Protein AF-A0A961UMP5-F1 (afdb_monomer)

Radius of gyration: 23.04 Å; Cα contacts (8 Å, |Δi|>4): 336; chains: 1; bounding box: 36×90×56 Å

pLDDT: mean 74.91, std 17.19, range [40.41, 96.62]

Mean predicted aligned error: 12.0 Å

Structure (mmCIF, N/CA/C/O backbone):
data_AF-A0A961UMP5-F1
#
_entry.id   AF-A0A961UMP5-F1
#
loop_
_atom_site.group_PDB
_atom_site.id
_atom_site.type_symbol
_atom_site.label_atom_id
_atom_site.label_alt_id
_atom_site.label_comp_id
_atom_site.label_asym_id
_atom_site.label_entity_id
_atom_site.label_seq_id
_atom_site.pdbx_PDB_ins_code
_atom_site.Cartn_x
_atom_site.Cartn_y
_atom_site.Cartn_z
_atom_site.occupancy
_atom_site.B_iso_or_equiv
_atom_site.auth_seq_id
_atom_site.auth_comp_id
_atom_site.auth_asym_id
_atom_site.auth_atom_id
_atom_site.pdbx_PDB_model_num
ATOM 1 N N . MET A 1 1 ? -8.893 -74.689 -32.956 1.00 40.41 1 MET A N 1
ATOM 2 C CA . MET A 1 1 ? -8.213 -73.798 -33.923 1.00 40.41 1 MET A CA 1
ATOM 3 C C . MET A 1 1 ? -8.020 -72.441 -33.255 1.00 40.41 1 MET A C 1
ATOM 5 O O . MET A 1 1 ? -9.004 -71.795 -32.929 1.00 40.41 1 MET A O 1
ATOM 9 N N . ARG A 1 2 ? -6.774 -72.062 -32.948 1.00 44.88 2 ARG A N 1
ATOM 10 C CA . ARG A 1 2 ? -6.411 -70.766 -32.344 1.00 44.88 2 ARG A CA 1
ATOM 11 C C . ARG A 1 2 ? -6.508 -69.675 -33.416 1.00 44.88 2 ARG A C 1
ATOM 13 O O . ARG A 1 2 ? -5.785 -69.757 -34.402 1.00 44.88 2 ARG A O 1
ATOM 20 N N . LYS A 1 3 ? -7.349 -68.658 -33.215 1.00 42.38 3 LYS A N 1
ATOM 21 C CA . LYS A 1 3 ? -7.268 -67.389 -33.954 1.00 42.38 3 LYS A CA 1
ATOM 22 C C . LYS A 1 3 ? -6.780 -66.303 -32.995 1.00 42.38 3 LYS A C 1
ATOM 24 O O . LYS A 1 3 ? -7.524 -65.837 -32.145 1.00 42.38 3 LYS A O 1
ATOM 29 N N . LEU A 1 4 ? -5.499 -65.969 -33.123 1.00 62.84 4 LEU A N 1
ATOM 30 C CA . LEU A 1 4 ? -4.896 -64.727 -32.642 1.00 62.84 4 LEU A CA 1
ATOM 31 C C . LEU A 1 4 ? -5.224 -63.646 -33.671 1.00 62.84 4 LEU A C 1
ATOM 33 O O . LEU A 1 4 ? -4.811 -63.851 -34.805 1.00 62.84 4 LEU A O 1
ATOM 37 N N . MET A 1 5 ? -5.879 -62.534 -33.313 1.00 53.91 5 MET A N 1
ATOM 38 C CA . MET A 1 5 ? -5.732 -61.260 -34.043 1.00 53.91 5 MET A CA 1
ATOM 39 C C . MET A 1 5 ? -5.901 -60.038 -33.121 1.00 53.91 5 MET A C 1
ATOM 41 O O . MET A 1 5 ? -6.998 -59.702 -32.697 1.00 53.91 5 MET A O 1
ATOM 45 N N . LEU A 1 6 ? -4.734 -59.455 -32.824 1.00 47.34 6 LEU A N 1
ATOM 46 C CA . LEU A 1 6 ? -4.342 -58.046 -32.697 1.00 47.34 6 LEU A CA 1
ATOM 47 C C . LEU A 1 6 ? -5.213 -57.057 -31.898 1.00 47.34 6 LEU A C 1
ATOM 49 O O . LEU A 1 6 ? -6.257 -56.586 -32.338 1.00 47.34 6 LEU A O 1
ATOM 53 N N . ALA A 1 7 ? -4.635 -56.635 -30.770 1.00 50.97 7 ALA A N 1
ATOM 54 C CA . ALA A 1 7 ? -4.958 -55.421 -30.037 1.00 50.97 7 ALA A CA 1
ATOM 55 C C . ALA A 1 7 ? -4.589 -54.163 -30.847 1.00 50.97 7 ALA A C 1
ATOM 57 O O . ALA A 1 7 ? -3.469 -54.048 -31.341 1.00 50.97 7 ALA A O 1
ATOM 58 N N . GLY A 1 8 ? -5.515 -53.208 -30.932 1.00 50.31 8 GLY A N 1
ATOM 59 C CA . GLY A 1 8 ? -5.263 -51.852 -31.415 1.00 50.31 8 GLY A CA 1
ATOM 60 C C . GLY A 1 8 ? -5.581 -50.847 -30.315 1.00 50.31 8 GLY A C 1
ATOM 61 O O . GLY A 1 8 ? -6.696 -50.343 -30.242 1.00 50.31 8 GLY A O 1
ATOM 62 N N . THR A 1 9 ? -4.626 -50.570 -29.428 1.00 54.69 9 THR A N 1
ATOM 63 C CA . THR A 1 9 ? -4.730 -49.462 -28.469 1.00 54.69 9 THR A CA 1
ATOM 64 C C . THR A 1 9 ? -4.297 -48.172 -29.153 1.00 54.69 9 THR A C 1
ATOM 66 O O . THR A 1 9 ? -3.105 -47.924 -29.327 1.00 54.69 9 THR A O 1
ATOM 69 N N . VAL A 1 10 ? -5.266 -47.345 -29.546 1.00 57.44 10 VAL A N 1
ATOM 70 C CA . VAL A 1 10 ? -5.024 -45.951 -29.935 1.00 57.44 10 VAL A CA 1
ATOM 71 C C . VAL A 1 10 ? -4.760 -45.160 -28.653 1.00 57.44 10 VAL A C 1
ATOM 73 O O . VAL A 1 10 ? -5.686 -44.835 -27.914 1.00 57.44 10 VAL A O 1
ATOM 76 N N . ALA A 1 11 ? -3.490 -44.890 -28.353 1.00 54.16 11 ALA A N 1
ATOM 77 C CA . ALA A 1 11 ? -3.117 -43.964 -27.291 1.00 54.16 11 ALA A CA 1
ATOM 78 C C . ALA A 1 11 ? -3.322 -42.531 -27.805 1.00 54.16 11 ALA A C 1
ATOM 80 O O . ALA A 1 11 ? -2.517 -42.013 -28.578 1.00 54.16 11 ALA A O 1
ATOM 81 N N . VAL A 1 12 ? -4.425 -41.899 -27.405 1.00 61.19 12 VAL A N 1
ATOM 82 C CA . VAL A 1 12 ? -4.646 -40.467 -27.629 1.00 61.19 12 VAL A CA 1
ATOM 83 C C . VAL A 1 12 ? -3.757 -39.715 -26.639 1.00 61.19 12 VAL A C 1
ATOM 85 O O . VAL A 1 12 ? -4.081 -39.609 -25.459 1.00 61.19 12 VAL A O 1
ATOM 88 N N . ALA A 1 13 ? -2.605 -39.231 -27.101 1.00 57.28 13 ALA A N 1
ATOM 89 C CA . ALA A 1 13 ? -1.752 -38.339 -26.326 1.00 57.28 13 ALA A CA 1
ATOM 90 C C . ALA A 1 13 ? -2.413 -36.954 -26.263 1.00 57.28 13 ALA A C 1
ATOM 92 O O . ALA A 1 13 ? -2.281 -36.138 -27.173 1.00 57.28 13 ALA A O 1
ATOM 93 N N . SER A 1 14 ? -3.169 -36.694 -25.199 1.00 57.16 14 SER A N 1
ATOM 94 C CA . SER A 1 14 ? -3.660 -35.357 -24.879 1.00 57.16 14 SER A CA 1
ATOM 95 C C . SER A 1 14 ? -2.471 -34.461 -24.523 1.00 57.16 14 SER A C 1
ATOM 97 O O . SER A 1 14 ? -1.897 -34.581 -23.441 1.00 57.16 14 SER A O 1
ATOM 99 N N . LEU A 1 15 ? -2.099 -33.569 -25.443 1.00 54.81 15 LEU A N 1
ATOM 100 C CA . LEU A 1 15 ? -1.191 -32.448 -25.202 1.00 54.81 15 LEU A CA 1
ATOM 101 C C . LEU A 1 15 ? -1.864 -31.480 -24.219 1.00 54.81 15 LEU A C 1
ATOM 103 O O . LEU A 1 15 ? -2.513 -30.515 -24.617 1.00 54.81 15 LEU A O 1
ATOM 107 N N . ALA A 1 16 ? -1.741 -31.755 -22.921 1.00 53.94 16 ALA A N 1
ATOM 108 C CA . ALA A 1 16 ? -2.024 -30.772 -21.889 1.00 53.94 16 ALA A CA 1
ATOM 109 C C . ALA A 1 16 ? -0.915 -29.714 -21.949 1.00 53.94 16 ALA A C 1
ATOM 111 O O . ALA A 1 16 ? 0.147 -29.869 -21.350 1.00 53.94 16 ALA A O 1
ATOM 112 N N . GLY A 1 17 ? -1.138 -28.660 -22.734 1.00 51.06 17 GLY A N 1
ATOM 113 C CA . GLY A 1 17 ? -0.321 -27.458 -22.674 1.00 51.06 17 GLY A CA 1
ATOM 114 C C . GLY A 1 17 ? -0.488 -26.834 -21.295 1.00 51.06 17 GLY A C 1
ATOM 115 O O . GLY A 1 17 ? -1.461 -26.131 -21.044 1.00 51.06 17 GLY A O 1
ATOM 116 N N . THR A 1 18 ? 0.439 -27.108 -20.381 1.00 51.56 18 THR A N 1
ATOM 117 C CA . THR A 1 18 ? 0.554 -26.351 -19.139 1.00 51.56 18 THR A CA 1
ATOM 118 C C . THR A 1 18 ? 1.112 -24.983 -19.505 1.00 51.56 18 THR A C 1
ATOM 120 O O . THR A 1 18 ? 2.326 -24.783 -19.543 1.00 51.56 18 THR A O 1
ATOM 123 N N . SER A 1 19 ? 0.238 -24.030 -19.815 1.00 51.06 19 SER A N 1
ATOM 124 C CA . SER A 1 19 ? 0.579 -22.616 -19.710 1.00 51.06 19 SER A CA 1
ATOM 125 C C . SER A 1 19 ? 0.836 -22.336 -18.233 1.00 51.06 19 SER A C 1
ATOM 127 O O . SER A 1 19 ? -0.079 -21.994 -17.486 1.00 51.06 19 SER A O 1
ATOM 129 N N . GLY A 1 20 ? 2.068 -22.586 -17.789 1.00 48.41 20 GLY A N 1
ATOM 130 C CA . GLY A 1 20 ? 2.523 -22.158 -16.480 1.00 48.41 20 GLY A CA 1
ATOM 131 C C . GLY A 1 20 ? 2.388 -20.645 -16.434 1.00 48.41 20 GLY A C 1
ATOM 132 O O . GLY A 1 20 ? 3.060 -19.949 -17.194 1.00 48.41 20 GLY A O 1
ATOM 133 N N . LEU A 1 21 ? 1.503 -20.138 -15.574 1.00 48.28 21 LEU A N 1
ATOM 134 C CA . LEU A 1 21 ? 1.634 -18.773 -15.086 1.00 48.28 21 LEU A CA 1
ATOM 135 C C . LEU A 1 21 ? 3.024 -18.712 -14.457 1.00 48.28 21 LEU A C 1
ATOM 137 O O . LEU A 1 21 ? 3.278 -19.346 -13.434 1.00 48.28 21 LEU A O 1
ATOM 141 N N . GLN A 1 22 ? 3.957 -18.063 -15.147 1.00 53.31 22 GLN A N 1
ATOM 142 C CA . GLN A 1 22 ? 5.287 -17.835 -14.614 1.00 53.31 22 GLN A CA 1
ATOM 143 C C . GLN A 1 22 ? 5.100 -17.010 -13.344 1.00 53.31 22 GLN A C 1
ATOM 145 O O . GLN A 1 22 ? 4.482 -15.945 -13.396 1.00 53.31 22 GLN A O 1
ATOM 150 N N . ALA A 1 23 ? 5.598 -17.517 -12.214 1.00 54.72 23 ALA A N 1
ATOM 151 C CA . ALA A 1 23 ? 5.774 -16.695 -11.032 1.00 54.72 23 ALA A CA 1
ATOM 152 C C . ALA A 1 23 ? 6.581 -15.476 -11.482 1.00 54.72 23 ALA A C 1
ATOM 154 O O . ALA A 1 23 ? 7.690 -15.613 -11.994 1.00 54.72 23 ALA A O 1
ATOM 155 N N . GLN A 1 24 ? 5.960 -14.304 -11.434 1.00 62.78 24 GLN A N 1
ATOM 156 C CA . GLN A 1 24 ? 6.619 -13.094 -11.878 1.00 62.78 24 GLN A CA 1
ATOM 157 C C . GLN A 1 24 ? 7.671 -12.778 -10.821 1.00 62.78 24 GLN A C 1
ATOM 159 O O . GLN A 1 24 ? 7.306 -12.570 -9.663 1.00 62.78 24 GLN A O 1
ATOM 164 N N . ASP A 1 25 ? 8.950 -12.791 -11.200 1.00 72.69 25 ASP A N 1
ATOM 165 C CA . ASP A 1 25 ? 10.023 -12.401 -10.291 1.00 72.69 25 ASP A CA 1
ATOM 166 C C . ASP A 1 25 ? 9.733 -10.982 -9.803 1.00 72.69 25 ASP A C 1
ATOM 168 O O . ASP A 1 25 ? 9.589 -10.030 -10.576 1.00 72.69 25 ASP A O 1
ATOM 172 N N . ARG A 1 26 ? 9.549 -10.873 -8.492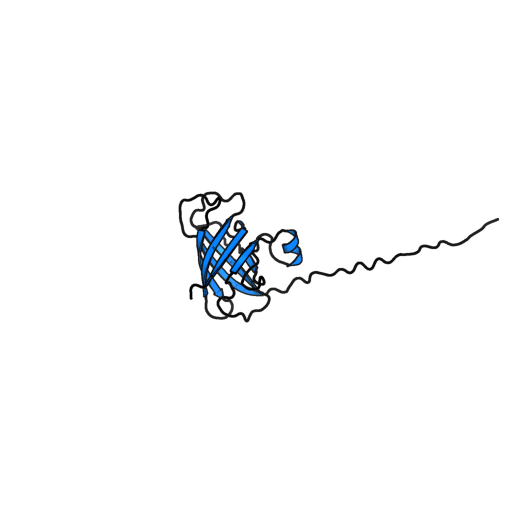 1.00 84.31 26 ARG A N 1
ATOM 173 C CA . ARG A 1 26 ? 9.239 -9.634 -7.795 1.00 84.31 26 ARG A CA 1
ATOM 174 C C . ARG A 1 26 ? 10.368 -9.377 -6.827 1.00 84.31 26 ARG A C 1
ATOM 176 O O . ARG A 1 26 ? 10.715 -10.247 -6.032 1.00 84.31 26 ARG A O 1
ATOM 183 N N . ILE A 1 27 ? 10.920 -8.179 -6.895 1.00 90.50 27 ILE A N 1
ATOM 184 C CA . ILE A 1 27 ? 11.967 -7.739 -5.986 1.00 90.50 27 ILE A CA 1
ATOM 185 C C . ILE A 1 27 ? 11.374 -6.778 -4.969 1.00 90.50 27 ILE A C 1
ATOM 187 O O . ILE A 1 27 ? 10.482 -5.989 -5.290 1.00 90.50 27 ILE A O 1
ATOM 191 N N . GLU A 1 28 ? 11.857 -6.867 -3.738 1.00 92.94 28 GLU A N 1
ATOM 192 C CA . GLU A 1 28 ? 11.525 -5.905 -2.699 1.00 92.94 28 GLU A CA 1
ATOM 193 C C . GLU A 1 28 ? 12.233 -4.580 -3.001 1.00 92.94 28 GLU A C 1
ATOM 195 O O . GLU A 1 28 ? 13.443 -4.547 -3.215 1.00 92.94 28 GLU A O 1
ATOM 200 N N . ILE A 1 29 ? 11.464 -3.495 -3.058 1.00 94.69 29 ILE A N 1
ATOM 201 C CA . ILE A 1 29 ? 11.950 -2.147 -3.384 1.00 94.69 29 ILE A CA 1
ATOM 202 C C . ILE A 1 29 ? 11.883 -1.192 -2.188 1.00 94.69 29 ILE A C 1
ATOM 204 O O . ILE A 1 29 ? 12.145 0.002 -2.341 1.00 94.69 29 ILE A O 1
ATOM 208 N N . GLY A 1 30 ? 11.517 -1.699 -1.011 1.00 95.25 30 GLY A N 1
ATOM 209 C CA . GLY A 1 30 ? 11.439 -0.929 0.223 1.00 95.25 30 GLY A CA 1
ATOM 210 C C . GLY A 1 30 ? 10.294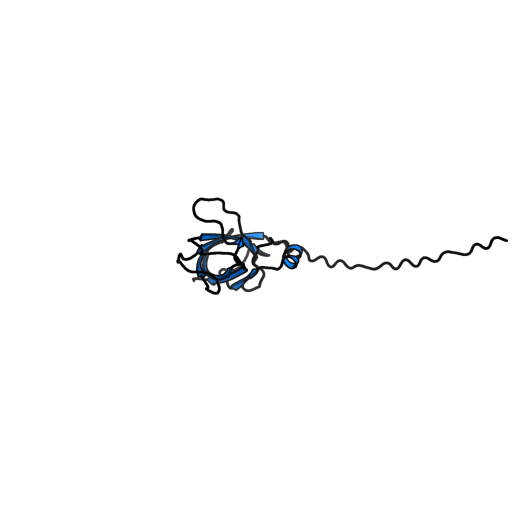 -1.354 1.135 1.00 95.25 30 GLY A C 1
ATOM 211 O O . GLY A 1 30 ? 9.596 -2.340 0.883 1.00 95.25 30 GLY A O 1
ATOM 212 N N . THR A 1 31 ? 10.083 -0.559 2.181 1.00 96.00 31 THR A N 1
ATOM 213 C CA . THR A 1 31 ? 9.048 -0.776 3.197 1.00 96.00 31 THR A CA 1
ATOM 214 C C . THR A 1 31 ? 8.097 0.412 3.250 1.00 96.00 31 THR A C 1
ATOM 216 O O . THR A 1 31 ? 8.517 1.563 3.295 1.00 96.00 31 THR A O 1
ATOM 219 N N . LEU A 1 32 ? 6.795 0.137 3.252 1.00 96.06 32 LEU A N 1
ATOM 220 C CA . LEU A 1 32 ? 5.750 1.129 3.474 1.00 96.06 32 LEU A CA 1
ATOM 221 C C . LEU A 1 32 ? 5.211 0.976 4.897 1.00 96.06 32 LEU A C 1
ATOM 223 O O . LEU A 1 32 ? 4.554 -0.019 5.218 1.00 96.06 32 LEU A O 1
ATOM 227 N N . THR A 1 33 ? 5.442 1.990 5.723 1.00 93.69 33 THR A N 1
ATOM 228 C CA . THR A 1 33 ? 4.924 2.073 7.090 1.00 93.69 33 THR A CA 1
ATOM 229 C C . THR A 1 33 ? 3.803 3.098 7.138 1.00 93.69 33 THR A C 1
ATOM 231 O O . THR A 1 33 ? 4.008 4.248 6.767 1.00 93.69 33 THR A O 1
ATOM 234 N N . CYS A 1 34 ? 2.619 2.692 7.591 1.00 91.19 34 CYS A N 1
ATOM 235 C CA . CYS A 1 34 ? 1.446 3.549 7.718 1.00 91.19 34 CYS A CA 1
ATOM 236 C C . CYS A 1 34 ? 0.950 3.595 9.162 1.00 91.19 34 CYS A C 1
ATOM 238 O O . CYS A 1 34 ? 0.681 2.555 9.766 1.00 91.19 34 CYS A O 1
ATOM 240 N N . GLU A 1 35 ? 0.733 4.796 9.678 1.00 87.75 35 GLU A N 1
ATOM 241 C CA . GLU A 1 35 ? 0.083 5.029 10.962 1.00 87.75 35 GLU A CA 1
ATOM 242 C C . GLU A 1 35 ? -1.409 5.286 10.754 1.00 87.75 35 GLU A C 1
ATOM 244 O O . GLU A 1 35 ? -1.815 6.124 9.943 1.00 87.75 35 GLU A O 1
ATOM 249 N N . VAL A 1 36 ? -2.249 4.558 11.490 1.00 80.69 36 VAL A N 1
ATOM 250 C CA . VAL A 1 36 ? -3.699 4.755 11.457 1.00 80.69 36 VAL A CA 1
ATOM 251 C C . VAL A 1 36 ? -4.061 5.923 12.359 1.00 80.69 36 VAL A C 1
ATOM 253 O O . VAL A 1 36 ? -3.813 5.876 13.568 1.00 80.69 36 VAL A O 1
ATOM 256 N N . ALA A 1 37 ? -4.712 6.945 11.795 1.00 72.94 37 ALA A N 1
ATOM 257 C CA . ALA A 1 37 ? -5.216 8.060 12.583 1.00 72.94 37 ALA A CA 1
ATOM 258 C C . ALA A 1 37 ? -6.120 7.541 13.719 1.00 72.94 37 ALA A C 1
ATOM 260 O O . ALA A 1 37 ? -7.133 6.870 13.489 1.00 72.94 37 ALA A O 1
ATOM 261 N N . GLY A 1 38 ? -5.733 7.829 14.965 1.00 60.34 38 GLY A N 1
ATOM 262 C CA . GLY A 1 38 ? -6.466 7.385 16.147 1.00 60.34 38 GLY A CA 1
ATOM 263 C C . GLY A 1 38 ? -7.880 7.968 16.193 1.00 60.34 38 GLY A C 1
ATOM 264 O O . GLY A 1 38 ? -8.078 9.157 15.964 1.00 60.34 38 GLY A O 1
ATOM 265 N N . GLY A 1 39 ? -8.873 7.145 16.531 1.00 56.22 39 GLY A N 1
ATOM 266 C CA . GLY A 1 39 ? -10.244 7.604 16.747 1.00 56.22 39 GLY A CA 1
ATOM 267 C C . GLY A 1 39 ? -11.155 6.485 17.239 1.00 56.22 39 GLY A C 1
ATOM 268 O O . GLY A 1 39 ? -11.114 5.373 16.721 1.00 56.22 39 GLY A O 1
ATOM 269 N N . THR A 1 40 ? -11.992 6.782 18.231 1.00 48.47 40 THR A N 1
ATOM 270 C CA . THR A 1 40 ? -12.975 5.852 18.799 1.00 48.47 40 THR A CA 1
ATOM 271 C C . THR A 1 40 ? -14.160 5.710 17.840 1.00 48.47 40 THR A C 1
ATOM 273 O O . THR A 1 40 ? -15.110 6.486 17.906 1.00 48.47 40 THR A O 1
ATOM 276 N N . GLY A 1 41 ? -14.108 4.772 16.893 1.00 52.12 41 GLY A N 1
ATOM 277 C CA . GLY A 1 41 ? -15.216 4.562 15.957 1.00 52.12 41 GLY A CA 1
ATOM 278 C C . GLY A 1 41 ? -15.194 3.189 15.297 1.00 52.12 41 GLY A C 1
ATOM 279 O O . GLY A 1 41 ? -14.127 2.694 14.939 1.00 52.12 41 GLY A O 1
ATOM 280 N N . PHE A 1 42 ? -16.379 2.599 15.141 1.00 51.34 42 PHE A N 1
ATOM 281 C CA . PHE A 1 42 ? -16.616 1.348 14.418 1.00 51.34 42 PHE A CA 1
ATOM 282 C C . PHE A 1 42 ? -16.221 1.486 12.940 1.00 51.34 42 PHE A C 1
ATOM 284 O O . PHE A 1 42 ? -16.557 2.484 12.305 1.00 51.34 42 PHE A O 1
ATOM 291 N N . ILE A 1 43 ? -15.526 0.485 12.387 1.00 54.28 43 ILE A N 1
ATOM 292 C CA . ILE A 1 43 ? -15.014 0.516 11.004 1.00 54.28 43 ILE A CA 1
ATOM 293 C C . ILE A 1 43 ? -15.921 -0.222 10.001 1.00 54.28 43 ILE A C 1
ATOM 295 O O . ILE A 1 43 ? -15.571 -0.435 8.843 1.00 54.28 43 ILE A O 1
ATOM 299 N N . PHE A 1 44 ? -17.152 -0.565 10.381 1.00 51.03 44 PHE A N 1
ATOM 300 C CA . PHE A 1 44 ? -18.120 -1.000 9.375 1.00 51.03 44 PHE A CA 1
ATOM 301 C C . PHE A 1 44 ? -18.500 0.198 8.491 1.00 51.03 44 PHE A C 1
ATOM 303 O O . PHE A 1 44 ? -19.199 1.112 8.920 1.00 51.03 44 PHE A O 1
ATOM 310 N N . GLY A 1 45 ? -17.976 0.216 7.262 1.00 54.03 45 GLY A N 1
ATOM 311 C CA . GLY A 1 45 ? -18.295 1.206 6.228 1.00 54.03 45 GLY A CA 1
ATOM 312 C C . GLY A 1 45 ? -17.616 2.578 6.350 1.00 54.03 45 GLY A C 1
ATOM 313 O O . GLY A 1 45 ? -17.893 3.443 5.526 1.00 54.03 45 GLY A O 1
ATOM 314 N N . SER A 1 46 ? -16.738 2.803 7.335 1.00 57.31 46 SER A N 1
ATOM 315 C CA . SER A 1 46 ? -16.042 4.091 7.516 1.00 57.31 46 SER A CA 1
ATOM 316 C C . SER A 1 46 ? -14.589 4.019 7.049 1.00 57.31 46 SER A C 1
ATOM 318 O O . SER A 1 46 ? -13.826 3.194 7.542 1.00 57.31 46 SER A O 1
ATOM 320 N N . SER A 1 47 ? -14.191 4.906 6.133 1.00 70.25 47 SER A N 1
ATOM 321 C CA . SER A 1 47 ? -12.794 5.013 5.695 1.00 70.25 47 SER A CA 1
ATOM 322 C C . SER A 1 47 ? -11.919 5.620 6.802 1.00 70.25 47 SER A C 1
ATOM 324 O O . SER A 1 47 ? -12.344 6.559 7.482 1.00 70.25 47 SER A O 1
ATOM 326 N N . LYS A 1 48 ? -10.709 5.086 7.013 1.00 77.44 48 LYS A N 1
ATO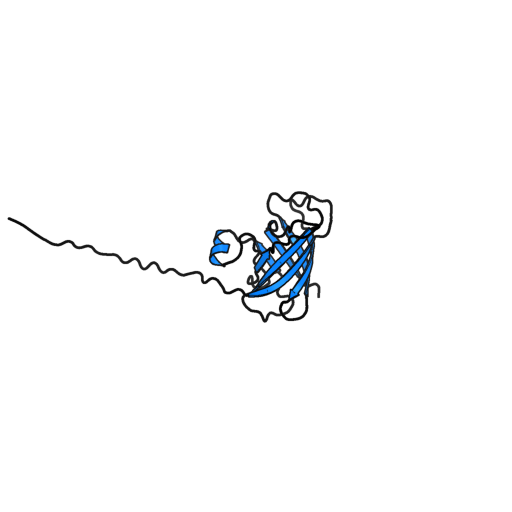M 327 C CA . LYS A 1 48 ? -9.723 5.634 7.966 1.00 77.44 48 LYS A CA 1
ATOM 328 C C . LYS A 1 48 ? -8.537 6.220 7.220 1.00 77.44 48 LYS A C 1
ATOM 330 O O . LYS A 1 48 ? -7.919 5.517 6.425 1.00 77.44 48 LYS A O 1
ATOM 335 N N . SER A 1 49 ? -8.211 7.474 7.518 1.00 85.06 49 SER A N 1
ATOM 336 C CA . SER A 1 49 ? -7.026 8.139 6.978 1.00 85.06 49 SER A CA 1
ATOM 337 C C . SER A 1 49 ? -5.746 7.598 7.607 1.00 85.06 49 SER A C 1
ATOM 339 O O . SER A 1 49 ? -5.716 7.273 8.798 1.00 85.06 49 SER A O 1
ATOM 341 N N . LEU A 1 50 ? -4.696 7.551 6.796 1.00 89.38 50 LEU A N 1
ATOM 342 C CA . LEU A 1 50 ? -3.361 7.107 7.164 1.00 89.38 50 LEU A CA 1
ATOM 343 C C . LEU A 1 50 ? -2.327 8.167 6.801 1.00 89.38 50 LEU A C 1
ATOM 345 O O . LEU A 1 50 ? -2.450 8.845 5.773 1.00 89.38 50 LEU A O 1
ATOM 349 N N . ASP A 1 51 ? -1.277 8.215 7.604 1.00 92.00 51 ASP A N 1
ATOM 350 C CA . ASP A 1 51 ? -0.014 8.857 7.269 1.00 92.00 51 ASP A CA 1
ATOM 351 C C . ASP A 1 51 ? 1.013 7.760 7.009 1.00 92.00 51 ASP A C 1
ATOM 353 O O . ASP A 1 51 ? 1.252 6.922 7.877 1.00 92.00 51 ASP A O 1
ATOM 357 N N . CYS A 1 52 ? 1.575 7.727 5.801 1.00 94.62 52 CYS A N 1
ATOM 358 C CA . CYS A 1 52 ? 2.484 6.672 5.382 1.00 94.62 52 CYS A CA 1
ATOM 359 C C . CYS A 1 52 ? 3.844 7.220 4.946 1.00 94.62 52 CYS A C 1
ATOM 361 O O . CYS A 1 52 ? 3.934 8.264 4.293 1.00 94.62 52 CYS A O 1
ATOM 363 N N . VAL A 1 53 ? 4.893 6.464 5.253 1.00 96.31 53 VAL A N 1
ATOM 364 C CA . VAL A 1 53 ? 6.264 6.686 4.791 1.00 96.31 53 VAL A CA 1
ATOM 365 C C . VAL A 1 53 ? 6.704 5.454 4.013 1.00 96.31 53 VAL A C 1
ATOM 367 O O . VAL A 1 53 ? 6.607 4.334 4.515 1.00 96.31 53 VAL A O 1
ATOM 370 N N . PHE A 1 54 ? 7.141 5.668 2.775 1.00 96.62 54 PHE A N 1
ATOM 371 C CA . PHE A 1 54 ? 7.771 4.652 1.948 1.00 96.62 54 PHE A CA 1
ATOM 372 C C . PHE A 1 54 ? 9.283 4.843 1.999 1.00 96.62 54 PHE A C 1
ATOM 374 O O . PHE A 1 54 ? 9.818 5.762 1.378 1.00 96.62 54 PHE A O 1
ATOM 381 N N . GLU A 1 55 ? 9.942 3.970 2.750 1.00 96.25 55 GLU A N 1
ATOM 382 C CA . GLU A 1 55 ? 11.394 3.888 2.844 1.00 96.25 55 GLU A CA 1
ATOM 383 C C . GLU A 1 55 ? 11.892 3.047 1.673 1.00 96.25 55 GLU A C 1
ATOM 385 O O . GLU A 1 55 ? 11.682 1.827 1.629 1.00 96.25 55 GLU A O 1
ATOM 390 N N . ARG A 1 56 ? 12.492 3.704 0.678 1.00 93.94 56 ARG A N 1
ATOM 391 C CA . ARG A 1 56 ? 12.965 3.019 -0.528 1.00 93.94 56 ARG A CA 1
ATOM 392 C C . ARG A 1 56 ? 14.232 2.237 -0.210 1.00 93.94 56 ARG A C 1
ATOM 394 O O . ARG A 1 56 ? 15.107 2.717 0.501 1.00 93.94 56 ARG A O 1
ATOM 401 N N . ALA A 1 57 ? 14.376 1.063 -0.818 1.00 93.56 57 ALA A N 1
ATOM 402 C CA . ALA A 1 57 ? 15.649 0.343 -0.794 1.00 93.56 57 ALA A CA 1
ATOM 403 C C . ALA A 1 57 ? 16.765 1.161 -1.475 1.00 93.56 57 ALA A C 1
ATOM 405 O O . ALA A 1 57 ? 17.920 1.123 -1.058 1.00 93.56 57 ALA A O 1
ATOM 406 N N . GLU A 1 58 ? 16.400 1.923 -2.512 1.00 90.00 58 GLU A N 1
ATOM 407 C CA . GLU A 1 58 ? 17.281 2.822 -3.253 1.00 90.00 58 GLU A CA 1
ATOM 408 C C . GLU A 1 58 ? 16.551 4.139 -3.567 1.00 90.00 58 GLU A C 1
ATOM 410 O O . GLU A 1 58 ? 15.445 4.131 -4.113 1.00 90.00 58 GLU A O 1
ATOM 415 N N . GLY A 1 59 ? 17.188 5.276 -3.269 1.00 89.38 59 GLY A N 1
ATOM 416 C CA . GLY A 1 59 ? 16.632 6.614 -3.497 1.00 89.38 59 GLY A CA 1
ATOM 417 C C . GLY A 1 59 ? 16.078 7.277 -2.229 1.00 89.38 59 GLY A C 1
ATOM 418 O O . GLY A 1 59 ? 16.287 6.770 -1.131 1.00 89.38 59 GLY A O 1
ATOM 419 N N . PRO A 1 60 ? 15.438 8.453 -2.361 1.00 91.94 60 PRO A N 1
ATOM 420 C CA . PRO A 1 60 ? 14.865 9.168 -1.226 1.00 91.94 60 PRO A CA 1
ATOM 421 C C . PRO A 1 60 ? 13.548 8.538 -0.762 1.00 91.94 60 PRO A C 1
ATOM 423 O O . PRO A 1 60 ? 12.788 8.014 -1.577 1.00 91.94 60 PRO A O 1
ATOM 426 N N . ASP A 1 61 ? 13.254 8.675 0.528 1.00 94.62 61 ASP A N 1
ATOM 427 C CA . ASP A 1 61 ? 11.958 8.301 1.092 1.00 94.62 61 ASP A CA 1
ATOM 428 C C . ASP A 1 61 ? 10.824 9.162 0.523 1.00 94.62 61 ASP A C 1
ATOM 430 O O . ASP A 1 61 ? 10.996 10.344 0.207 1.00 94.62 61 ASP A O 1
ATOM 434 N N . GLU A 1 62 ? 9.630 8.579 0.458 1.00 95.25 62 GLU A N 1
ATOM 435 C CA . GLU A 1 62 ? 8.426 9.225 -0.061 1.00 95.25 62 GLU A CA 1
ATOM 436 C C . GLU A 1 62 ? 7.313 9.239 0.999 1.00 95.25 62 GLU A C 1
ATOM 438 O O . GLU A 1 62 ? 7.200 8.327 1.821 1.00 95.25 62 GLU A O 1
ATOM 443 N N . ARG A 1 63 ? 6.456 10.268 0.988 1.00 96.19 63 ARG A N 1
ATOM 444 C CA . ARG A 1 63 ? 5.314 10.374 1.912 1.00 96.19 63 ARG A CA 1
ATOM 445 C C . ARG A 1 63 ? 4.006 10.230 1.167 1.00 96.19 63 ARG A C 1
ATOM 447 O O . ARG A 1 63 ? 3.751 10.929 0.193 1.00 96.19 63 ARG A O 1
ATOM 454 N N . TYR A 1 64 ? 3.135 9.393 1.708 1.00 95.31 64 TYR A N 1
ATOM 455 C CA . TYR A 1 64 ? 1.825 9.128 1.139 1.00 95.31 64 TYR A CA 1
ATOM 456 C C . TYR A 1 64 ? 0.731 9.377 2.171 1.00 95.31 64 TYR A C 1
ATOM 458 O O . TYR A 1 64 ? 0.857 9.035 3.347 1.00 95.31 64 TYR A O 1
ATOM 466 N N . ARG A 1 65 ? -0.392 9.916 1.705 1.00 94.44 65 ARG A N 1
ATOM 467 C CA . ARG A 1 65 ? -1.675 9.841 2.397 1.00 94.44 65 ARG A CA 1
ATOM 468 C C . ARG A 1 65 ? -2.363 8.551 1.998 1.00 94.44 65 ARG A C 1
ATOM 470 O O . ARG A 1 65 ? -2.492 8.254 0.810 1.00 94.44 65 ARG A O 1
ATOM 477 N N . GLY A 1 66 ? -2.814 7.796 2.992 1.00 91.38 66 GLY A N 1
ATOM 478 C CA . GLY A 1 66 ? -3.543 6.557 2.768 1.00 91.38 66 GLY A CA 1
ATOM 479 C C . GLY A 1 66 ? -4.994 6.627 3.226 1.00 91.38 66 GLY A C 1
ATOM 480 O O . GLY A 1 66 ? -5.348 7.438 4.081 1.00 91.38 66 GLY A O 1
ATOM 481 N N . SER A 1 67 ? -5.837 5.751 2.685 1.00 88.75 67 SER A N 1
ATOM 482 C CA . SER A 1 67 ? -7.171 5.493 3.223 1.00 88.75 67 SER A CA 1
ATOM 483 C C . SER A 1 67 ? -7.497 4.004 3.199 1.00 88.75 67 SER A C 1
ATOM 485 O O . SER A 1 67 ? -7.355 3.345 2.166 1.00 88.75 67 SER A O 1
ATOM 487 N N . ILE A 1 68 ? -7.945 3.465 4.333 1.00 83.88 68 ILE A N 1
ATOM 488 C CA . ILE A 1 68 ? -8.445 2.088 4.403 1.00 83.88 68 ILE A CA 1
ATOM 489 C C . ILE A 1 68 ? -9.927 2.117 4.079 1.00 83.88 68 ILE A C 1
ATOM 491 O O . ILE A 1 68 ? -10.710 2.673 4.845 1.00 83.88 68 ILE A O 1
ATOM 495 N N . ASN A 1 69 ? -10.312 1.519 2.958 1.00 72.31 69 ASN A N 1
ATOM 496 C CA . ASN A 1 69 ? -11.701 1.541 2.496 1.00 72.31 69 ASN A CA 1
ATOM 497 C C . ASN A 1 69 ? -12.478 0.301 2.940 1.00 72.31 69 ASN A C 1
ATOM 499 O O . ASN A 1 69 ? -13.703 0.339 3.046 1.00 72.31 69 ASN A O 1
ATOM 503 N N . LYS A 1 70 ? -11.770 -0.798 3.219 1.00 70.31 70 LYS A N 1
ATOM 504 C CA . LYS A 1 70 ? -12.373 -2.049 3.666 1.00 70.31 70 LYS A CA 1
ATOM 505 C C . LYS A 1 70 ? -11.437 -2.789 4.610 1.00 70.31 70 LYS A C 1
ATOM 507 O O . LYS A 1 70 ? -10.309 -3.110 4.239 1.00 70.31 70 LYS A O 1
ATOM 512 N N . PHE A 1 71 ? -11.945 -3.104 5.794 1.00 72.50 71 PHE A N 1
ATOM 513 C CA . PHE A 1 71 ? -11.360 -4.106 6.676 1.00 72.50 71 PHE A CA 1
ATOM 514 C C . PHE A 1 71 ? -12.089 -5.446 6.496 1.00 72.50 71 PHE A C 1
ATOM 516 O O . PHE A 1 71 ? -13.261 -5.479 6.108 1.00 72.50 71 PHE A O 1
ATOM 523 N N . GLY A 1 72 ? -11.389 -6.551 6.741 1.00 61.88 72 GLY A N 1
ATOM 524 C CA . GLY A 1 72 ? -11.972 -7.886 6.846 1.00 61.88 72 GLY A CA 1
ATOM 525 C C . GLY A 1 72 ? -13.059 -7.942 7.925 1.00 61.88 72 GLY A C 1
ATOM 526 O O . GLY A 1 72 ? -13.107 -7.094 8.814 1.00 61.88 72 GLY A O 1
ATOM 527 N N . ILE A 1 73 ? -13.943 -8.935 7.812 1.00 53.59 73 ILE A N 1
ATOM 528 C CA . ILE A 1 73 ? -15.278 -8.986 8.441 1.00 53.59 73 ILE A CA 1
ATOM 529 C C . ILE A 1 73 ? -15.298 -8.827 9.979 1.00 53.59 73 ILE A C 1
ATOM 531 O O . ILE A 1 73 ? -16.332 -8.429 10.505 1.00 53.59 73 ILE A O 1
ATOM 535 N N . ASP A 1 74 ? -14.181 -9.004 10.693 1.00 53.16 74 ASP A N 1
ATOM 536 C CA . ASP A 1 74 ? -14.184 -9.113 12.162 1.00 53.16 74 ASP A CA 1
ATOM 537 C C . ASP A 1 74 ? -13.261 -8.133 12.916 1.00 53.16 74 ASP A C 1
ATOM 539 O O . ASP A 1 74 ? -12.904 -8.377 14.071 1.00 53.16 74 ASP A O 1
ATOM 543 N N . ILE A 1 75 ? -12.861 -7.001 12.322 1.00 54.78 75 ILE A N 1
ATOM 544 C CA . ILE A 1 75 ? -12.080 -5.994 13.066 1.00 54.78 75 ILE A CA 1
ATOM 545 C C . ILE A 1 75 ? -13.024 -5.079 13.858 1.00 54.78 75 ILE A C 1
ATOM 547 O O . ILE A 1 75 ? -13.707 -4.220 13.301 1.00 54.78 75 ILE A O 1
ATOM 551 N N . GLY A 1 76 ? -13.060 -5.285 15.182 1.00 54.47 76 GLY A N 1
ATOM 552 C CA . GLY A 1 76 ? -13.738 -4.416 16.151 1.0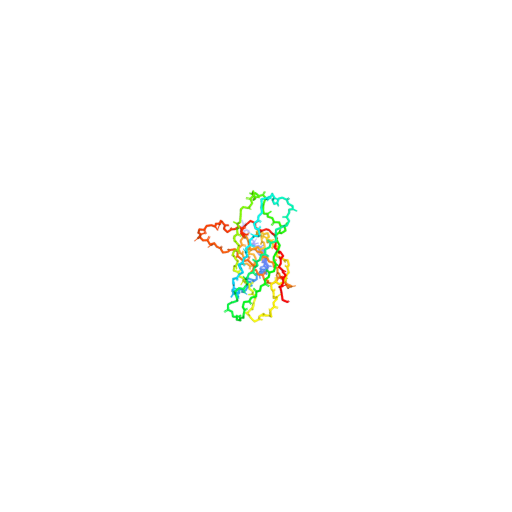0 54.47 76 GLY A CA 1
ATOM 553 C C . GLY A 1 76 ? -13.157 -2.993 16.200 1.00 54.47 76 GLY A C 1
ATOM 554 O O . GLY A 1 76 ? -12.465 -2.552 15.288 1.00 54.47 76 GLY A O 1
ATOM 555 N N . ALA A 1 77 ? -13.431 -2.232 17.265 1.00 54.84 77 ALA A N 1
ATOM 556 C CA . ALA A 1 77 ? -12.893 -0.875 17.409 1.00 54.84 77 ALA A CA 1
ATOM 557 C C . ALA A 1 77 ? -11.352 -0.883 17.337 1.00 54.84 77 ALA A C 1
ATOM 559 O 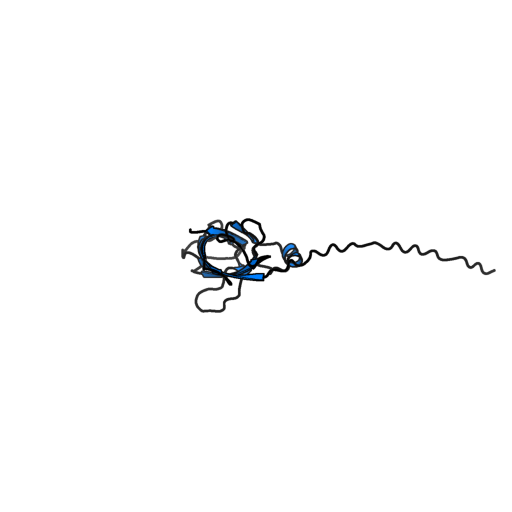O . ALA A 1 77 ? -10.687 -1.308 18.279 1.00 54.84 77 ALA A O 1
ATOM 560 N N . THR A 1 78 ? -10.778 -0.424 16.222 1.00 56.19 78 THR A N 1
ATOM 561 C CA . THR A 1 78 ? -9.324 -0.308 16.077 1.00 56.19 78 THR A CA 1
ATOM 562 C C . THR A 1 78 ? -8.825 0.795 17.000 1.00 56.19 78 THR A C 1
ATOM 564 O O . THR A 1 78 ? -9.054 1.984 16.770 1.00 56.19 78 THR A O 1
ATOM 567 N N . THR A 1 79 ? -8.141 0.397 18.070 1.00 53.41 79 THR A N 1
ATOM 568 C CA . THR A 1 79 ? -7.203 1.264 18.784 1.00 53.41 79 THR A CA 1
ATOM 569 C C . THR A 1 79 ? -6.043 1.590 17.845 1.00 53.41 79 THR A C 1
ATOM 571 O O . THR A 1 79 ? -5.774 0.802 16.942 1.00 53.41 79 THR A O 1
ATOM 574 N N . ARG A 1 80 ? -5.386 2.745 18.022 1.00 64.56 80 ARG A N 1
ATOM 575 C CA . ARG A 1 80 ? -4.207 3.181 17.240 1.00 64.56 80 ARG A CA 1
ATOM 576 C C . ARG A 1 80 ? -3.350 1.986 16.800 1.00 64.56 80 ARG A C 1
ATOM 578 O O . ARG A 1 80 ? -3.046 1.124 17.622 1.00 64.56 80 ARG A O 1
ATOM 585 N N . GLY A 1 81 ? -3.010 1.927 15.518 1.00 74.19 81 GLY A N 1
ATOM 586 C CA . GLY A 1 81 ? -2.294 0.797 14.940 1.00 74.19 81 GLY A CA 1
ATOM 587 C C . GLY A 1 81 ? -1.323 1.255 13.867 1.00 74.19 81 GLY A C 1
ATOM 588 O O . GLY A 1 81 ? -1.552 2.268 13.204 1.00 74.19 81 GLY A O 1
ATOM 589 N N . VAL A 1 82 ? -0.248 0.492 13.713 1.00 81.56 82 VAL A N 1
ATOM 590 C CA . VAL A 1 82 ? 0.733 0.657 12.643 1.00 81.56 82 VAL A CA 1
ATOM 591 C C . VAL A 1 82 ? 0.567 -0.504 11.671 1.00 81.56 82 VAL A C 1
ATOM 593 O O . VAL A 1 82 ? 0.301 -1.640 12.073 1.00 81.56 82 VAL A O 1
ATOM 596 N N . MET A 1 83 ? 0.701 -0.214 10.383 1.00 85.19 83 MET A N 1
ATOM 597 C CA . MET A 1 83 ? 0.731 -1.212 9.325 1.00 85.19 83 MET A CA 1
ATOM 598 C C . MET A 1 83 ? 2.063 -1.139 8.608 1.00 85.19 83 MET A C 1
ATOM 600 O O . MET A 1 83 ? 2.422 -0.086 8.086 1.00 85.19 83 MET A O 1
ATOM 604 N N . VAL A 1 84 ? 2.762 -2.266 8.565 1.00 90.94 84 VAL A N 1
ATOM 605 C CA . VAL A 1 84 ? 4.050 -2.377 7.882 1.00 90.94 84 VAL A CA 1
ATOM 606 C C . VAL A 1 84 ? 3.909 -3.348 6.720 1.00 90.94 84 VAL A C 1
ATOM 608 O O . VAL A 1 84 ? 3.466 -4.490 6.902 1.00 90.94 84 VAL A O 1
ATOM 611 N N . TRP A 1 85 ? 4.279 -2.877 5.534 1.00 93.00 85 TRP A N 1
ATOM 612 C CA . TRP A 1 85 ? 4.205 -3.615 4.281 1.00 93.00 85 TRP A CA 1
ATOM 613 C C . TRP A 1 85 ? 5.576 -3.665 3.612 1.00 93.00 85 TRP A C 1
ATOM 615 O O . TRP A 1 85 ? 6.197 -2.628 3.400 1.00 93.00 85 TRP A O 1
ATOM 625 N N . GLY A 1 86 ? 6.004 -4.853 3.198 1.00 94.25 86 GLY A N 1
ATOM 626 C CA . GLY A 1 86 ? 7.051 -4.998 2.196 1.00 94.25 86 GLY A CA 1
ATOM 627 C C . GLY A 1 86 ? 6.476 -4.623 0.835 1.00 94.25 86 GLY A C 1
ATOM 628 O O . GLY A 1 86 ? 5.369 -5.051 0.488 1.00 94.25 86 GLY A O 1
ATOM 629 N N . VAL A 1 87 ? 7.202 -3.808 0.076 1.00 94.81 87 VAL A N 1
ATOM 630 C CA . VAL A 1 87 ? 6.773 -3.335 -1.241 1.00 94.81 87 VAL A CA 1
ATOM 631 C C . VAL A 1 87 ? 7.529 -4.112 -2.304 1.00 94.81 87 VAL A C 1
ATOM 633 O O . VAL A 1 87 ? 8.747 -3.991 -2.408 1.00 94.81 87 VAL A O 1
ATOM 636 N N . LEU A 1 88 ? 6.812 -4.890 -3.113 1.00 93.50 88 LEU A N 1
ATOM 637 C CA . LEU A 1 88 ? 7.407 -5.679 -4.184 1.00 93.50 88 LEU A CA 1
ATOM 638 C C . LEU A 1 88 ? 6.976 -5.183 -5.562 1.00 93.50 88 LEU A C 1
ATOM 640 O O . LEU A 1 88 ? 5.799 -4.895 -5.803 1.00 93.50 88 LEU A O 1
ATOM 644 N N . ALA A 1 89 ? 7.927 -5.152 -6.490 1.00 92.44 89 ALA A N 1
ATOM 645 C CA . ALA A 1 89 ? 7.738 -4.668 -7.851 1.00 92.44 89 ALA A CA 1
ATOM 646 C C . ALA A 1 89 ? 8.474 -5.546 -8.879 1.00 92.44 89 ALA A C 1
ATOM 648 O O . ALA A 1 89 ? 9.388 -6.284 -8.513 1.00 92.44 89 ALA A O 1
ATOM 649 N N . PRO A 1 90 ? 8.108 -5.477 -10.173 1.00 89.19 90 PRO A N 1
ATOM 650 C CA . PRO A 1 90 ? 8.814 -6.212 -11.227 1.00 89.19 90 PRO A CA 1
ATOM 651 C C . PRO A 1 90 ? 10.222 -5.663 -11.530 1.00 89.19 90 PRO A C 1
ATOM 653 O O . PRO A 1 90 ? 11.008 -6.338 -12.186 1.00 89.19 90 PRO A O 1
ATOM 656 N N . THR A 1 91 ? 10.537 -4.433 -11.105 1.00 88.06 91 THR A N 1
ATOM 657 C CA . THR A 1 91 ? 11.807 -3.736 -11.381 1.00 88.06 91 THR A CA 1
ATOM 658 C C . THR A 1 91 ? 12.148 -2.761 -10.252 1.00 88.06 91 THR A C 1
ATOM 660 O O . THR A 1 91 ? 11.234 -2.241 -9.615 1.00 88.06 91 THR A O 1
ATOM 663 N N . SER A 1 92 ? 13.431 -2.438 -10.052 1.00 85.69 92 SER A N 1
ATOM 664 C CA . SER A 1 92 ? 13.890 -1.541 -8.971 1.00 85.69 92 SER A CA 1
ATOM 665 C C . SER A 1 92 ? 13.868 -0.068 -9.372 1.00 85.69 92 SER A C 1
ATOM 667 O O . SER A 1 92 ? 13.598 0.803 -8.547 1.00 85.69 92 SER A O 1
ATOM 669 N N . ASN A 1 93 ? 14.102 0.223 -10.654 1.00 85.44 93 ASN A N 1
ATOM 670 C CA . ASN A 1 93 ? 14.120 1.586 -11.170 1.00 85.44 93 ASN A CA 1
ATOM 671 C C . ASN A 1 93 ? 12.700 2.074 -11.488 1.00 85.44 93 ASN A C 1
ATOM 673 O O . ASN A 1 93 ? 12.212 1.936 -12.611 1.00 85.44 93 ASN A O 1
ATOM 677 N N . LEU A 1 94 ? 12.033 2.616 -10.473 1.00 87.44 94 LEU A N 1
ATOM 678 C CA . LEU A 1 94 ? 10.690 3.178 -10.576 1.00 87.44 94 LEU A CA 1
ATOM 679 C C . LEU A 1 94 ? 10.706 4.682 -10.279 1.00 87.44 94 LEU A C 1
ATOM 681 O O . LEU A 1 94 ? 11.480 5.125 -9.423 1.00 87.44 94 LEU A O 1
ATOM 685 N N . PRO A 1 95 ? 9.852 5.471 -10.955 1.00 90.00 95 PRO A N 1
ATOM 686 C CA . PRO A 1 95 ? 9.716 6.892 -10.665 1.00 90.00 95 PRO A CA 1
ATOM 687 C C . PRO A 1 95 ? 9.133 7.117 -9.263 1.00 90.00 95 PRO A C 1
ATOM 689 O O . PRO A 1 95 ? 8.508 6.224 -8.690 1.00 90.00 95 PRO A O 1
ATOM 692 N N . ASN A 1 96 ? 9.293 8.330 -8.739 1.00 90.25 96 ASN A N 1
ATOM 693 C CA . ASN A 1 96 ? 8.598 8.751 -7.521 1.00 90.25 96 ASN A CA 1
ATOM 694 C C . ASN A 1 96 ? 7.077 8.701 -7.729 1.00 90.25 96 ASN A C 1
ATOM 696 O O . ASN A 1 96 ? 6.587 8.809 -8.860 1.00 90.25 96 ASN A O 1
ATOM 700 N N . GLY A 1 97 ? 6.324 8.535 -6.646 1.00 91.56 97 GLY A N 1
ATOM 701 C CA . GLY A 1 97 ? 4.869 8.449 -6.711 1.00 91.56 97 GLY A CA 1
ATOM 702 C C . GLY A 1 97 ? 4.370 7.102 -7.242 1.00 91.56 97 GLY A C 1
ATOM 703 O O . GLY A 1 97 ? 3.188 6.973 -7.575 1.00 91.56 97 GLY A O 1
ATOM 704 N N . VAL A 1 98 ? 5.235 6.085 -7.361 1.00 91.88 98 VAL A N 1
ATOM 705 C CA . VAL A 1 98 ? 4.860 4.781 -7.935 1.00 91.88 98 VAL A CA 1
ATOM 706 C C . VAL A 1 98 ? 3.790 4.059 -7.117 1.00 91.88 98 VAL A C 1
ATOM 708 O O . VAL A 1 98 ? 3.025 3.264 -7.671 1.00 91.88 98 VAL A O 1
ATOM 711 N N . LEU A 1 99 ? 3.679 4.370 -5.821 1.00 95.31 99 LEU A N 1
ATOM 712 C CA . LEU A 1 99 ? 2.660 3.773 -4.962 1.00 95.31 99 LEU A CA 1
ATOM 713 C C . LEU A 1 99 ? 1.284 4.435 -5.100 1.00 95.31 99 LEU A C 1
ATOM 715 O O . LEU A 1 99 ? 0.326 3.988 -4.478 1.00 95.31 99 LEU A O 1
ATOM 719 N N . ASN A 1 100 ? 1.134 5.469 -5.932 1.00 95.06 100 ASN A N 1
ATOM 720 C CA . ASN A 1 100 ? -0.167 6.078 -6.190 1.00 95.06 100 ASN A CA 1
ATOM 721 C C . ASN A 1 100 ? -1.157 5.069 -6.774 1.00 95.06 100 ASN A C 1
ATOM 723 O O . ASN A 1 100 ? -0.930 4.496 -7.843 1.00 95.06 100 ASN A O 1
ATOM 727 N N . GLY A 1 101 ? -2.305 4.903 -6.119 1.00 93.81 101 GLY A N 1
ATOM 728 C CA . GLY A 1 101 ? -3.373 4.053 -6.631 1.00 93.81 101 GLY A CA 1
ATOM 729 C C . GLY A 1 101 ? -4.193 3.362 -5.555 1.00 93.81 101 GLY A C 1
ATOM 730 O O . GLY A 1 101 ? -4.078 3.641 -4.363 1.00 93.81 101 GLY A O 1
ATOM 731 N N . THR A 1 102 ? -5.057 2.460 -6.012 1.00 92.62 102 THR A N 1
ATOM 732 C CA . THR A 1 102 ? -5.870 1.593 -5.156 1.00 92.62 102 THR A CA 1
ATOM 733 C C . THR A 1 102 ? -5.292 0.184 -5.180 1.00 92.62 102 THR A C 1
ATOM 735 O O . THR A 1 102 ? -4.957 -0.337 -6.244 1.00 92.62 102 THR A O 1
ATOM 738 N N . TYR A 1 103 ? -5.198 -0.414 -4.003 1.00 92.06 103 TYR A N 1
ATOM 739 C CA . TYR A 1 103 ? -4.681 -1.741 -3.733 1.00 92.06 103 TYR A CA 1
ATOM 740 C C . TYR A 1 103 ? -5.807 -2.596 -3.179 1.00 92.06 103 TYR A C 1
ATOM 742 O O . TYR A 1 103 ? -6.414 -2.235 -2.173 1.00 92.06 103 TYR A O 1
ATOM 750 N N . GLY A 1 104 ? -6.085 -3.714 -3.840 1.00 89.44 104 GLY A N 1
ATOM 751 C CA . GLY A 1 104 ? -7.118 -4.657 -3.427 1.00 89.44 104 GLY A CA 1
ATOM 752 C C . GLY A 1 104 ? -6.516 -5.996 -3.035 1.00 89.44 104 GLY A C 1
ATOM 753 O O . GLY A 1 104 ? -5.519 -6.427 -3.621 1.00 89.44 104 GLY A O 1
ATOM 754 N N . GLY A 1 105 ? -7.137 -6.655 -2.059 1.00 83.44 105 GLY A N 1
ATOM 755 C CA . GLY A 1 105 ? -6.824 -8.037 -1.722 1.00 83.44 105 GLY A CA 1
ATOM 756 C C . GLY A 1 105 ? -7.051 -8.954 -2.920 1.00 83.44 105 GLY A C 1
ATOM 757 O O . GLY A 1 105 ? -8.040 -8.830 -3.648 1.00 83.44 105 GLY A O 1
ATOM 758 N N . VAL A 1 106 ? -6.119 -9.873 -3.127 1.00 70.94 106 VAL A N 1
ATOM 759 C CA . VAL A 1 106 ? -6.243 -10.942 -4.120 1.00 70.94 106 VAL A CA 1
ATOM 760 C C . VAL A 1 106 ? -6.990 -12.134 -3.529 1.00 70.94 106 VAL A C 1
ATOM 762 O O . VAL A 1 106 ? -6.808 -12.468 -2.360 1.00 70.94 106 VAL A O 1
ATOM 765 N N . SER A 1 107 ? -7.839 -12.788 -4.331 1.00 61.91 107 SER A N 1
ATOM 766 C CA . SER A 1 107 ? -8.453 -14.056 -3.919 1.00 61.91 107 SER A CA 1
ATOM 767 C C . SER A 1 107 ? -7.384 -15.149 -3.804 1.00 61.91 107 SER A C 1
ATOM 769 O O . SER A 1 107 ? -6.334 -15.077 -4.450 1.00 61.91 107 SER A O 1
ATOM 771 N N . GLY A 1 108 ? -7.644 -16.170 -2.984 1.00 57.34 108 GLY A N 1
ATOM 772 C CA . GLY A 1 108 ? -6.675 -17.228 -2.683 1.00 57.34 108 GLY A CA 1
ATOM 773 C C . GLY A 1 108 ? -6.210 -18.045 -3.898 1.00 57.34 108 GLY A C 1
ATOM 774 O O . GLY A 1 108 ? -5.141 -18.642 -3.860 1.00 57.34 108 GLY A O 1
ATOM 775 N N . GLU A 1 109 ? -6.963 -18.069 -4.997 1.00 54.25 109 GLU A N 1
ATOM 776 C CA . GLU A 1 109 ? -6.549 -18.726 -6.242 1.00 54.25 109 GLU A CA 1
ATOM 777 C C . GLU A 1 109 ? -5.553 -17.873 -7.046 1.00 54.25 109 GLU A C 1
ATOM 779 O O . GLU A 1 109 ? -4.662 -18.406 -7.708 1.00 54.25 109 GLU A O 1
ATOM 784 N N . ALA A 1 110 ? -5.674 -16.543 -6.972 1.00 57.97 110 ALA A N 1
ATOM 785 C CA . ALA A 1 110 ? -4.789 -15.612 -7.669 1.00 57.97 110 ALA A CA 1
ATOM 786 C C . ALA A 1 110 ? -3.420 -15.483 -6.980 1.00 57.97 110 ALA A C 1
ATOM 788 O O . ALA A 1 110 ? -2.409 -15.278 -7.650 1.00 57.97 110 ALA A O 1
ATOM 789 N N . THR A 1 111 ? -3.363 -15.638 -5.654 1.00 61.59 111 THR A N 1
ATOM 790 C CA . THR A 1 111 ? -2.116 -15.570 -4.871 1.00 61.59 111 THR A CA 1
ATOM 791 C C . THR A 1 111 ? -1.132 -16.675 -5.256 1.00 61.59 111 THR A C 1
ATOM 793 O O . THR A 1 111 ? 0.050 -16.398 -5.460 1.00 61.59 111 THR A O 1
ATOM 796 N N . VAL A 1 112 ? -1.629 -17.904 -5.457 1.00 59.09 112 VAL A N 1
ATOM 797 C CA . VAL A 1 112 ? -0.827 -19.070 -5.872 1.00 59.09 112 VAL A CA 1
ATOM 798 C C . VAL A 1 112 ? -0.215 -18.866 -7.261 1.00 59.09 112 VAL A C 1
ATOM 800 O O . VAL A 1 112 ? 0.947 -19.201 -7.471 1.00 59.09 112 VAL A O 1
ATOM 803 N N . GLY A 1 113 ? -0.963 -18.277 -8.199 1.00 62.22 113 GLY A N 1
ATOM 804 C CA . GLY A 1 113 ? -0.478 -18.016 -9.560 1.00 62.22 113 GLY A CA 1
ATOM 805 C C . GLY A 1 113 ? 0.504 -16.845 -9.673 1.00 62.22 113 GLY A C 1
ATOM 806 O O . GLY A 1 113 ? 1.263 -16.782 -10.635 1.00 62.22 113 GLY A O 1
ATOM 807 N N . LEU A 1 114 ? 0.496 -15.920 -8.709 1.00 65.88 114 LEU A N 1
ATOM 808 C CA . LEU A 1 114 ? 1.327 -14.710 -8.718 1.00 65.88 114 LEU A CA 1
ATOM 809 C C . LEU A 1 114 ? 2.510 -14.767 -7.742 1.00 65.88 114 LEU A C 1
ATOM 811 O O . LEU A 1 114 ? 3.320 -13.840 -7.736 1.00 65.88 114 LEU A O 1
ATOM 815 N N . GLY A 1 115 ? 2.598 -15.818 -6.920 1.00 67.12 115 GLY A N 1
ATOM 816 C CA . GLY A 1 115 ? 3.647 -15.977 -5.911 1.00 67.12 115 GLY A CA 1
ATOM 817 C C . GLY A 1 115 ? 3.567 -14.957 -4.772 1.00 67.12 115 GLY A C 1
ATOM 818 O O . GLY A 1 115 ? 4.589 -14.617 -4.187 1.00 67.12 115 GLY A O 1
ATOM 819 N N . VAL A 1 116 ? 2.374 -14.438 -4.469 1.00 73.31 116 VAL A N 1
ATOM 820 C CA . VAL A 1 116 ? 2.166 -13.424 -3.419 1.00 73.31 116 VAL A CA 1
ATOM 821 C C . VAL A 1 116 ? 1.462 -14.034 -2.207 1.00 73.31 116 VAL A C 1
ATOM 823 O O . VAL A 1 116 ? 0.691 -14.981 -2.344 1.00 73.31 116 VAL A O 1
ATOM 826 N N . GLY A 1 117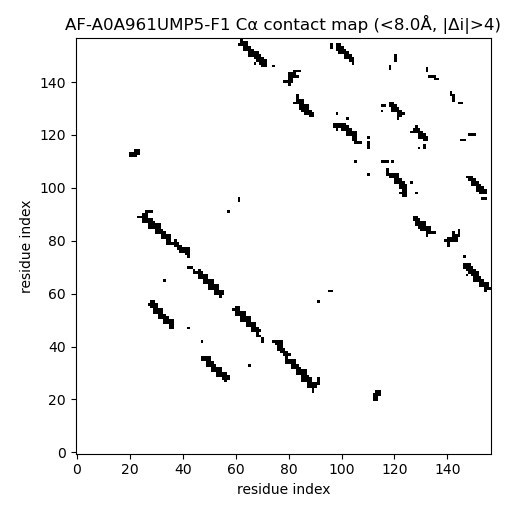 ? 1.712 -13.505 -1.006 1.00 72.81 117 GLY A N 1
ATOM 827 C CA . GLY A 1 117 ? 1.091 -14.012 0.223 1.00 72.81 117 GLY A CA 1
ATOM 828 C C . GLY A 1 117 ? -0.443 -13.887 0.253 1.00 72.81 117 GLY A C 1
ATOM 829 O O . GLY A 1 117 ? -1.023 -13.010 -0.381 1.00 72.81 117 GLY A O 1
ATOM 830 N N . ALA A 1 118 ? -1.105 -14.727 1.061 1.00 69.12 118 ALA A N 1
ATOM 831 C CA . ALA A 1 118 ? -2.573 -14.816 1.174 1.00 69.12 118 ALA A CA 1
ATOM 832 C C . ALA A 1 118 ? -3.286 -13.534 1.667 1.00 69.12 118 ALA A C 1
ATOM 834 O O . ALA A 1 118 ? -4.504 -13.449 1.578 1.00 69.12 118 ALA A O 1
ATOM 835 N N . ASN A 1 119 ? -2.532 -12.542 2.154 1.00 78.12 119 ASN A N 1
ATOM 836 C CA . ASN A 1 119 ? -3.026 -11.242 2.626 1.00 78.12 119 ASN A CA 1
ATOM 837 C C . ASN A 1 119 ? -2.359 -10.067 1.888 1.00 78.12 119 ASN A C 1
ATOM 839 O O . ASN A 1 119 ? -2.332 -8.944 2.388 1.00 78.12 119 ASN A O 1
ATOM 843 N N . ALA A 1 120 ? -1.737 -10.336 0.738 1.00 87.81 120 ALA A N 1
ATOM 844 C CA . ALA A 1 120 ? -1.107 -9.300 -0.056 1.00 87.81 120 ALA A CA 1
ATOM 845 C C . ALA A 1 120 ? -2.160 -8.435 -0.759 1.00 87.81 120 ALA A C 1
ATOM 847 O O . ALA A 1 120 ? -3.204 -8.926 -1.201 1.00 87.81 120 ALA A O 1
ATOM 848 N N . LEU A 1 121 ? -1.855 -7.150 -0.907 1.00 90.38 121 LEU A N 1
ATOM 849 C CA . LEU A 1 121 ? -2.650 -6.236 -1.717 1.00 90.38 121 LEU A CA 1
ATOM 850 C C . LEU A 1 121 ? -1.918 -5.942 -3.021 1.00 90.38 121 LEU A C 1
ATOM 852 O O . LEU A 1 121 ? -0.712 -5.706 -3.014 1.00 90.38 121 LEU A O 1
ATOM 856 N N . ILE A 1 122 ? -2.643 -5.919 -4.138 1.00 91.00 122 ILE A N 1
ATOM 857 C CA . ILE A 1 122 ? -2.071 -5.609 -5.455 1.00 91.00 122 ILE A CA 1
ATOM 858 C C . ILE A 1 122 ? -2.694 -4.329 -5.989 1.00 91.00 122 ILE A C 1
ATOM 860 O O . ILE A 1 122 ? -3.915 -4.163 -5.965 1.00 91.00 122 ILE A O 1
ATOM 864 N N . GLY A 1 123 ? -1.853 -3.421 -6.477 1.00 91.50 123 GLY A N 1
ATOM 865 C CA . GLY A 1 123 ? -2.299 -2.106 -6.909 1.00 91.50 123 GLY A CA 1
ATOM 866 C C . GLY A 1 123 ? -1.194 -1.234 -7.488 1.00 91.50 123 GLY A C 1
ATOM 867 O O . GLY A 1 123 ? -0.290 -1.707 -8.184 1.00 91.50 123 GLY A O 1
ATOM 868 N N . GLY A 1 124 ? -1.321 0.065 -7.230 1.00 87.19 124 GLY A N 1
ATOM 869 C CA . GLY A 1 124 ? -0.547 1.114 -7.888 1.00 87.19 124 GLY A CA 1
ATOM 870 C C . GLY A 1 124 ? -1.086 1.450 -9.283 1.00 87.19 124 GLY A C 1
ATOM 871 O O . GLY A 1 124 ? -2.018 0.816 -9.790 1.00 87.19 124 GLY A O 1
ATOM 872 N N . SER A 1 125 ? -0.484 2.449 -9.922 1.00 78.94 125 SER A N 1
ATOM 873 C CA . SER A 1 125 ? -0.924 3.004 -11.212 1.00 78.94 125 SER A CA 1
ATOM 874 C C . SER A 1 125 ? -1.000 1.969 -12.343 1.00 78.94 125 SER A C 1
ATOM 876 O O . SER A 1 125 ? -1.883 2.044 -13.195 1.00 78.94 125 SER A O 1
ATOM 878 N N . SER A 1 126 ? -0.117 0.969 -12.321 1.00 79.25 126 SER A N 1
ATOM 879 C CA . SER A 1 126 ? -0.032 -0.111 -13.313 1.00 79.25 126 SER A CA 1
ATOM 880 C C . SER A 1 126 ? -0.480 -1.482 -12.791 1.00 79.25 126 SER A C 1
ATOM 882 O O . SER A 1 126 ? -0.285 -2.481 -13.480 1.00 79.25 126 SER A O 1
ATOM 884 N N . ARG A 1 127 ? -1.066 -1.563 -11.582 1.00 83.38 127 ARG A N 1
ATOM 885 C CA . ARG A 1 127 ? -1.428 -2.835 -10.909 1.00 83.38 127 ARG A CA 1
ATOM 886 C C . ARG A 1 127 ? -0.275 -3.843 -10.809 1.00 83.38 127 ARG A C 1
ATOM 888 O O . ARG A 1 127 ? -0.491 -5.053 -10.793 1.00 83.38 127 ARG A O 1
ATOM 895 N N . SER A 1 128 ? 0.955 -3.346 -10.762 1.00 87.50 128 SER A N 1
ATOM 896 C CA . SER A 1 128 ? 2.167 -4.166 -10.744 1.00 87.50 128 SER A CA 1
ATOM 897 C C . SER A 1 128 ? 2.824 -4.233 -9.367 1.00 87.50 128 SER A C 1
ATOM 899 O O . SER A 1 128 ? 3.689 -5.084 -9.163 1.00 87.50 128 SER A O 1
ATOM 901 N N . ILE A 1 129 ? 2.392 -3.394 -8.422 1.00 93.00 129 ILE A N 1
ATOM 902 C CA . ILE A 1 129 ? 2.966 -3.306 -7.081 1.00 93.00 129 ILE A CA 1
ATOM 903 C C . ILE A 1 129 ? 2.205 -4.218 -6.128 1.00 93.00 129 ILE A C 1
ATOM 905 O O . ILE A 1 129 ? 0.972 -4.240 -6.126 1.00 93.00 129 ILE A O 1
ATOM 909 N N . VAL A 1 130 ? 2.954 -4.942 -5.303 1.00 93.19 130 VAL A N 1
ATOM 910 C CA . VAL A 1 130 ? 2.430 -5.812 -4.251 1.00 93.19 130 VAL A CA 1
ATOM 911 C C . VAL A 1 130 ? 2.824 -5.241 -2.900 1.00 93.19 130 VAL A C 1
ATOM 913 O O . VAL A 1 130 ? 3.994 -4.956 -2.664 1.00 93.19 130 VAL A O 1
ATOM 916 N N . LEU A 1 131 ? 1.846 -5.109 -2.014 1.00 93.62 131 LEU A N 1
ATOM 917 C CA . LEU A 1 131 ? 2.050 -4.810 -0.605 1.00 93.62 131 LEU A CA 1
ATOM 918 C C . LEU A 1 131 ? 1.885 -6.111 0.173 1.00 93.62 131 LEU A C 1
ATOM 920 O O . LEU A 1 131 ? 0.785 -6.663 0.236 1.00 93.62 131 LEU A O 1
ATOM 924 N N . GLN A 1 132 ? 2.977 -6.612 0.742 1.00 91.19 132 GLN A N 1
ATOM 925 C CA . GLN A 1 132 ? 2.983 -7.832 1.540 1.00 91.19 132 GLN A CA 1
ATOM 926 C C . GLN A 1 132 ? 3.072 -7.480 3.028 1.00 91.19 132 GLN A C 1
ATOM 928 O O . GLN A 1 132 ? 4.028 -6.820 3.429 1.00 91.19 132 GLN A O 1
ATOM 933 N N . PRO A 1 133 ? 2.106 -7.892 3.866 1.00 88.06 133 PRO A N 1
ATOM 934 C CA . PRO A 1 133 ? 2.123 -7.529 5.277 1.00 88.06 133 PRO A CA 1
ATOM 935 C C . PRO A 1 133 ? 3.324 -8.183 5.968 1.00 88.06 133 PRO A C 1
ATOM 937 O O . PRO A 1 133 ? 3.498 -9.400 5.891 1.00 88.06 133 PRO A O 1
ATOM 940 N N . LEU A 1 134 ? 4.144 -7.385 6.653 1.00 86.12 134 LEU A N 1
ATOM 941 C CA . LEU A 1 134 ? 5.276 -7.889 7.434 1.00 86.12 134 LEU A CA 1
ATOM 942 C C . LEU A 1 134 ? 4.844 -8.147 8.875 1.00 86.12 134 LEU A C 1
ATOM 944 O O . LEU A 1 134 ? 4.208 -7.308 9.505 1.00 86.12 134 LEU A O 1
ATOM 948 N N . SER A 1 135 ? 5.192 -9.293 9.450 1.00 68.06 135 SER A N 1
ATOM 949 C CA . SER A 1 135 ? 4.943 -9.527 10.874 1.00 68.06 135 SER A CA 1
ATOM 950 C C . SER A 1 135 ? 5.889 -8.667 11.712 1.00 68.06 135 SER A C 1
ATOM 952 O O . SER A 1 135 ? 7.071 -8.977 11.815 1.00 68.06 135 SER A O 1
ATOM 954 N N . VAL A 1 136 ? 5.378 -7.599 12.327 1.00 61.88 136 VAL A N 1
ATOM 955 C CA . VAL A 1 136 ? 6.127 -6.831 13.329 1.00 61.88 136 VAL A CA 1
ATOM 956 C C . VAL A 1 136 ? 5.698 -7.268 14.724 1.00 61.88 136 VAL A C 1
ATOM 958 O O . VAL A 1 136 ? 4.530 -7.189 15.097 1.00 61.88 136 VAL A O 1
ATOM 961 N N . SER A 1 137 ? 6.649 -7.790 15.489 1.00 49.69 137 SER A N 1
ATOM 962 C CA . SER A 1 137 ? 6.479 -8.139 16.897 1.00 49.69 137 SER A CA 1
ATOM 963 C C . SER A 1 137 ? 7.137 -7.052 17.742 1.00 49.69 137 SER A C 1
ATOM 965 O O . SER A 1 137 ? 8.350 -7.072 17.938 1.00 49.69 137 SER A O 1
ATOM 967 N N . GLY A 1 138 ? 6.360 -6.077 18.210 1.00 47.06 138 GLY A N 1
ATOM 968 C CA . GLY A 1 138 ? 6.883 -4.960 18.995 1.00 47.06 138 GLY A CA 1
ATOM 969 C C . GLY A 1 138 ? 5.766 -4.159 19.649 1.00 47.06 138 GLY A C 1
ATOM 970 O O . GLY A 1 138 ? 4.710 -3.981 19.064 1.00 47.06 138 GLY A O 1
ATOM 971 N N . GLN A 1 139 ?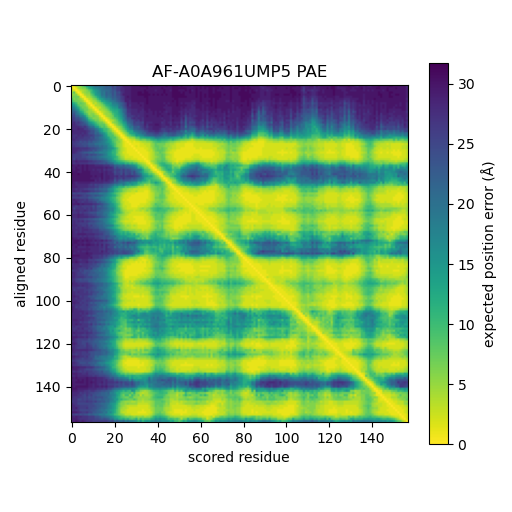 6.003 -3.767 20.896 1.00 47.38 139 GLN A N 1
ATOM 972 C CA . GLN A 1 139 ? 5.089 -3.118 21.840 1.00 47.38 139 GLN A CA 1
ATOM 973 C C . GLN A 1 139 ? 4.242 -1.988 21.211 1.00 47.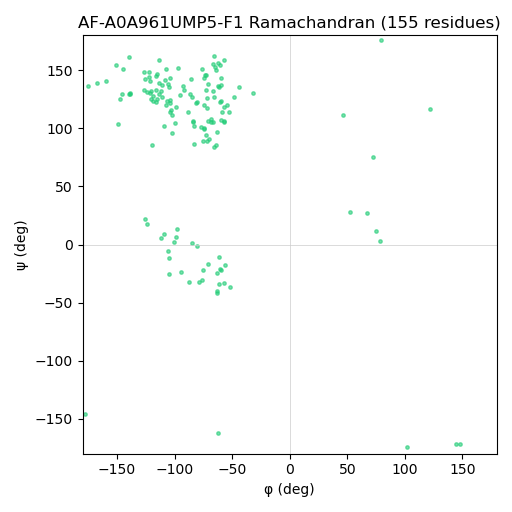38 139 GLN A C 1
ATOM 975 O O . GLN A 1 139 ? 4.781 -1.151 20.500 1.00 47.38 139 GLN A O 1
ATOM 980 N N . GLU A 1 140 ? 2.939 -1.973 21.535 1.00 50.06 140 GLU A N 1
ATOM 981 C CA . GLU A 1 140 ? 1.875 -1.092 21.000 1.00 50.06 140 GLU A CA 1
ATOM 982 C C . GLU A 1 140 ? 1.431 -1.394 19.548 1.00 50.06 140 GLU A C 1
ATOM 984 O O . GLU A 1 140 ? 1.690 -0.641 18.615 1.00 50.06 140 GLU A O 1
ATOM 989 N N . GLY A 1 141 ? 0.651 -2.469 19.379 1.00 51.94 141 GLY A N 1
ATOM 990 C CA . GLY A 1 141 ? -0.245 -2.637 18.229 1.00 51.94 141 GLY A CA 1
ATOM 991 C C . GLY A 1 141 ? 0.015 -3.894 17.405 1.00 51.94 141 GLY A C 1
ATOM 992 O O . GLY A 1 141 ? 1.051 -4.056 16.773 1.00 51.94 141 GLY A O 1
ATOM 993 N N . LEU A 1 142 ? -0.974 -4.786 17.377 1.00 60.62 142 LEU A N 1
ATOM 994 C CA . LEU A 1 142 ? -1.088 -5.838 16.368 1.00 60.62 142 LEU A CA 1
ATOM 995 C C . LEU A 1 142 ? -0.898 -5.208 14.977 1.00 60.62 142 LEU A C 1
ATOM 997 O O . LEU A 1 142 ? -1.619 -4.259 14.671 1.00 60.62 142 LEU A O 1
ATOM 1001 N N . ASN A 1 143 ? 0.019 -5.709 14.135 1.00 69.44 143 ASN A N 1
ATOM 1002 C CA . ASN A 1 143 ? 0.028 -5.278 12.736 1.00 69.44 143 ASN A CA 1
ATOM 1003 C C . ASN A 1 143 ? -1.325 -5.644 12.116 1.00 69.44 143 ASN A C 1
ATOM 1005 O O . ASN A 1 143 ? -1.607 -6.816 11.863 1.00 69.44 143 ASN A O 1
ATOM 1009 N N . ILE A 1 144 ? -2.156 -4.632 11.873 1.00 73.25 144 ILE A N 1
ATOM 1010 C CA . ILE A 1 144 ? -3.510 -4.825 11.354 1.00 73.25 144 ILE A CA 1
ATOM 1011 C C . ILE A 1 144 ? -3.550 -4.931 9.827 1.00 73.25 144 ILE A C 1
ATOM 1013 O O . ILE A 1 144 ? -4.631 -5.097 9.267 1.00 73.25 144 ILE A O 1
ATOM 1017 N N . ALA A 1 145 ? -2.397 -4.869 9.150 1.00 75.56 145 ALA A N 1
ATOM 1018 C CA . ALA A 1 145 ? -2.286 -5.012 7.700 1.00 75.56 145 ALA A CA 1
ATOM 1019 C C . ALA A 1 145 ? -2.975 -6.288 7.191 1.00 75.56 145 ALA A C 1
ATOM 1021 O O . ALA A 1 145 ? -3.645 -6.263 6.165 1.00 75.56 145 ALA A O 1
ATOM 1022 N N . VAL A 1 146 ? -2.903 -7.381 7.961 1.00 75.06 146 VAL A N 1
ATOM 1023 C CA . VAL A 1 146 ? -3.567 -8.661 7.647 1.00 75.06 146 VAL A CA 1
ATOM 1024 C C . VAL A 1 146 ? -5.087 -8.559 7.525 1.00 75.06 146 VAL A C 1
ATOM 1026 O O . VAL A 1 146 ? -5.714 -9.411 6.908 1.00 75.06 146 VAL A O 1
ATOM 1029 N N . GLY A 1 147 ? -5.689 -7.536 8.127 1.00 76.06 147 GLY A N 1
ATOM 1030 C CA . GLY A 1 147 ? -7.119 -7.293 8.069 1.00 76.06 147 GLY A CA 1
ATOM 1031 C C . GLY A 1 147 ? -7.527 -6.222 7.069 1.00 76.06 147 GLY A C 1
ATOM 1032 O O . GLY A 1 147 ? -8.711 -5.910 6.995 1.00 76.06 147 GLY A O 1
ATOM 1033 N N . VAL A 1 148 ? -6.595 -5.638 6.315 1.00 80.94 148 VAL A N 1
ATOM 1034 C CA . VAL A 1 148 ? -6.921 -4.663 5.271 1.00 80.94 148 VAL A CA 1
ATOM 1035 C C . VAL A 1 148 ? -7.266 -5.403 3.989 1.00 80.94 148 VAL A C 1
ATOM 1037 O O . VAL A 1 148 ? -6.493 -6.221 3.510 1.00 80.94 148 VAL A O 1
ATOM 1040 N N . ALA A 1 149 ? -8.429 -5.098 3.420 1.00 83.00 149 ALA A N 1
ATOM 1041 C CA . ALA A 1 149 ? -8.877 -5.659 2.147 1.00 83.00 149 ALA A CA 1
ATOM 1042 C C . ALA A 1 149 ? -8.764 -4.656 0.989 1.00 83.00 149 ALA A C 1
ATOM 1044 O O . ALA A 1 149 ? -8.647 -5.066 -0.165 1.00 83.00 149 ALA A O 1
ATOM 1045 N N . GLU A 1 150 ? -8.809 -3.354 1.283 1.00 87.75 150 GLU A N 1
ATOM 1046 C CA . GLU A 1 150 ? -8.579 -2.301 0.295 1.00 87.75 150 GLU A CA 1
ATOM 1047 C C . GLU A 1 150 ? -7.876 -1.092 0.920 1.00 87.75 150 GLU A C 1
ATOM 1049 O O . GLU A 1 150 ? -8.333 -0.547 1.932 1.00 87.75 150 GLU A O 1
ATOM 1054 N N . LEU A 1 151 ? -6.795 -0.657 0.272 1.00 90.44 151 LEU A N 1
ATOM 1055 C CA . LEU A 1 151 ? -5.986 0.503 0.631 1.00 90.44 151 LEU A CA 1
ATOM 1056 C C . LEU A 1 151 ? -5.862 1.427 -0.580 1.00 90.44 151 LEU A C 1
ATOM 1058 O O . LEU A 1 151 ? -5.528 0.982 -1.675 1.00 90.44 151 LEU A O 1
ATOM 1062 N N . ARG A 1 152 ? -6.069 2.726 -0.395 1.00 92.75 152 ARG A N 1
ATOM 1063 C CA . ARG A 1 152 ? -5.729 3.734 -1.402 1.00 92.75 152 ARG A CA 1
ATOM 1064 C C . ARG A 1 152 ? -4.567 4.578 -0.910 1.00 92.75 152 ARG A C 1
ATOM 1066 O O . ARG A 1 152 ? -4.568 4.964 0.250 1.00 92.75 152 ARG A O 1
ATOM 1073 N N . LEU A 1 153 ? -3.614 4.867 -1.789 1.00 95.06 153 LEU A N 1
ATOM 1074 C CA . LEU A 1 153 ? -2.457 5.721 -1.527 1.00 95.06 153 LEU A CA 1
ATOM 1075 C C . LEU A 1 153 ? -2.447 6.898 -2.504 1.00 95.06 153 LEU A C 1
ATOM 1077 O O . LEU A 1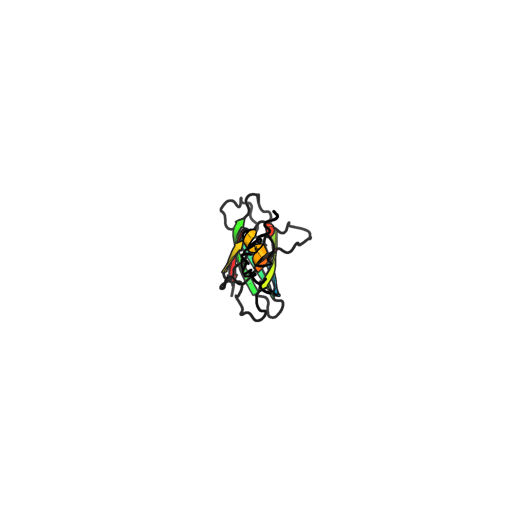 153 ? -2.801 6.760 -3.680 1.00 95.06 153 LEU A O 1
ATOM 1081 N N . THR A 1 154 ? -2.079 8.070 -2.002 1.00 94.75 154 THR A N 1
ATOM 1082 C CA . THR A 1 154 ? -1.898 9.300 -2.776 1.00 94.75 154 THR A CA 1
ATOM 1083 C C . THR A 1 154 ? -0.663 10.028 -2.266 1.00 94.75 154 THR A C 1
ATOM 1085 O O . THR A 1 154 ? -0.506 10.212 -1.062 1.00 94.75 154 THR A O 1
ATOM 1088 N N . ASP A 1 155 ? 0.223 10.395 -3.179 1.00 91.75 155 ASP A N 1
ATOM 1089 C CA . ASP A 1 155 ? 1.444 11.140 -2.910 1.00 91.75 155 ASP A CA 1
ATOM 1090 C C . ASP A 1 155 ? 1.103 12.490 -2.266 1.00 91.75 155 ASP A C 1
ATOM 1092 O O . ASP A 1 155 ? 0.063 13.091 -2.549 1.00 91.75 155 ASP A O 1
ATOM 1096 N N . SER A 1 156 ? 1.946 12.918 -1.333 1.00 82.62 156 SER A N 1
ATOM 1097 C CA . SER A 1 156 ? 1.761 14.150 -0.559 1.00 82.62 156 SER A CA 1
ATOM 1098 C C . SER A 1 156 ? 2.569 15.333 -1.105 1.00 82.62 156 SER A C 1
ATOM 1100 O O . SER A 1 156 ? 2.588 16.377 -0.447 1.00 82.62 156 SER A O 1
ATOM 1102 N N . TYR A 1 157 ? 3.226 15.174 -2.261 1.00 63.06 157 TYR A N 1
ATOM 1103 C CA . TYR A 1 157 ? 4.121 16.157 -2.881 1.00 63.06 157 TYR A CA 1
ATOM 1104 C C . TYR A 1 157 ? 3.663 16.616 -4.269 1.00 63.06 157 TYR A C 1
ATOM 1106 O O . TYR A 1 157 ? 3.165 15.781 -5.056 1.00 63.06 157 TYR A O 1
#

Solvent-accessible surface area (backbone atoms only — not comparable to full-atom values): 9078 Å² total; per-residue (Å²): 136,90,83,88,82,81,90,82,83,81,80,81,80,78,82,76,78,77,80,69,68,65,62,60,72,60,45,78,45,28,40,38,41,31,40,43,66,70,55,98,53,72,50,83,87,46,68,45,54,27,52,29,40,35,45,38,72,73,73,77,68,45,52,30,42,32,35,38,66,35,62,45,98,79,66,63,70,57,65,60,34,43,28,42,23,40,32,30,24,78,64,80,93,65,67,88,65,59,66,29,31,55,23,38,52,54,56,75,72,54,20,71,48,48,72,45,60,85,50,22,26,43,9,25,78,79,58,59,35,34,38,36,59,49,90,62,90,59,91,83,42,71,50,51,37,70,41,48,41,27,41,35,34,38,63,73,124

Secondary structure (DSSP, 8-state):
--------------------------EEEEEEEEEEPP-----SS--EEEEEEEEESSS--EEEEEEEEEE-TT--S--S-EEEEEEEES-S---TTTT-EEEEEPPHHHHHHHT--TT-EEESTTS-EEEEEP----SS---GGGGEEEEEEEE--

Sequence (157 aa):
MRKLMLAGTVAVASLAGTSGLQAQDRIEIGTLTCEVAGGTGFIFGSSKSLDCVFERAEGPDERYRGSINKFGIDIGATTRGVMVWGVLAPTSNLPNGVLNGTYGGVSGEATVGLGVGANALIGGSSRSIVLQPLSVSGQEGLNIAVGVAELRLTDSY

Foldseek 3Di:
DDDDDDDDDDPPPPPPPPPQLPQQDKDFFFKKKKKWDFDFDFPPQDKTWIWIWTDTPDDDIFIKIKIQRDFADDDGGDGIAMWMWGKIFSDNDDDPFQLAWKWFQDPPVVCVSNVADNLWTFIGPVSGMITHTDQDDDPDHGNRSSGGGMMGIGTPD

Nearest PDB structures (foldseek):
  5a68-assembly1_A  TM=4.562E-01  e=1.243E+00  Arabidopsis thaliana
  3v85-assembly1_A  TM=4.713E-01  e=1.627E+00  Arabidopsis thaliana
  2qdd-assembly1_B  TM=4.766E-01  e=4.066E+00  Roseovarius nubinhibens ISM